Protein AF-A0A3M6TW86-F1 (afdb_monomer_lite)

pLDDT: mean 72.25, std 14.58, range [36.34, 87.75]

Foldseek 3Di:
DVLVVVLVVQCVVCPPPLQSNVVSCVVSVVVVCVVPDVDPDPDDDPQLVPLVVQLVVQCVVCPPPSNSNSLSVQLSVCSVVVPPDRPPSSPSD

Radius of gyration: 13.64 Å; chains: 1; bounding box: 33×24×33 Å

Organism: Pocillopora damicornis (NCBI:txid46731)

Secondary structure (DSSP, 8-state):
-HHHHHHHHHHHHHTT-HHHHHHHHHHHHHHHTTTT-S---S---TTTHHHHHHHHHHHHHHTT-HHHHHHHHHHHHHHHTT-S---GGGGG-

Sequence (93 aa):
TDCEQKFGECELDAGTDACKRLECMKNFGGCLKTDLSSEKSSTPPPKMSPCLDKTNTCFELAQEDCTKKLECTVCSKYCMNEDPNPPSYCTAF

Structure (mmCIF, N/CA/C/O backbone):
data_AF-A0A3M6TW86-F1
#
_entry.id   AF-A0A3M6TW86-F1
#
loop_
_atom_site.group_PDB
_atom_site.id
_atom_site.type_symbol
_atom_site.label_atom_id
_atom_site.label_alt_id
_atom_site.label_comp_id
_atom_site.label_asym_id
_atom_site.label_entity_id
_atom_site.label_seq_id
_atom_site.pdbx_PDB_ins_code
_atom_site.Cartn_x
_atom_site.Cartn_y
_atom_site.Cartn_z
_atom_site.occupancy
_atom_site.B_iso_or_equiv
_atom_site.auth_seq_id
_atom_site.auth_comp_id
_atom_site.auth_asym_id
_atom_site.auth_atom_id
_atom_site.pdbx_PDB_model_num
ATOM 1 N N . THR A 1 1 ? 8.157 -8.426 16.704 1.00 53.09 1 THR A N 1
ATOM 2 C CA . THR A 1 1 ? 6.969 -9.305 16.790 1.00 53.09 1 THR A CA 1
ATOM 3 C C . THR A 1 1 ? 5.646 -8.561 16.941 1.00 53.09 1 THR A C 1
ATOM 5 O O . THR A 1 1 ? 4.662 -9.080 16.453 1.00 53.09 1 THR A O 1
ATOM 8 N N . ASP A 1 2 ? 5.577 -7.356 17.526 1.00 72.88 2 ASP A N 1
ATOM 9 C CA . ASP A 1 2 ? 4.302 -6.607 17.682 1.00 72.88 2 ASP A CA 1
ATOM 10 C C . ASP A 1 2 ? 3.808 -5.917 16.386 1.00 72.88 2 ASP A C 1
ATOM 12 O O . ASP A 1 2 ? 2.619 -5.688 16.193 1.00 72.88 2 ASP A O 1
ATOM 16 N N . CYS A 1 3 ? 4.722 -5.616 15.463 1.00 72.69 3 CYS A N 1
ATOM 17 C CA . CYS A 1 3 ? 4.435 -4.773 14.307 1.00 72.69 3 CYS A CA 1
ATOM 18 C C . CYS A 1 3 ? 3.572 -5.428 13.224 1.00 72.69 3 CYS A C 1
ATOM 20 O O . CYS A 1 3 ? 2.596 -4.848 12.760 1.00 72.69 3 CYS A O 1
ATOM 22 N N . GLU A 1 4 ? 3.949 -6.639 12.816 1.00 75.69 4 GLU A N 1
ATOM 23 C CA . GLU A 1 4 ? 3.243 -7.402 11.784 1.00 75.69 4 GLU A CA 1
ATOM 24 C C . GLU A 1 4 ? 1.843 -7.785 12.258 1.00 75.69 4 GLU A C 1
ATOM 26 O O . GLU A 1 4 ? 0.892 -7.735 11.484 1.00 75.69 4 GLU A O 1
ATOM 31 N N . GLN A 1 5 ? 1.711 -8.093 13.551 1.00 81.69 5 GLN A N 1
ATOM 32 C CA . GLN A 1 5 ? 0.427 -8.382 14.172 1.00 81.69 5 GLN A CA 1
ATOM 33 C C . GLN A 1 5 ? -0.483 -7.149 14.149 1.00 81.69 5 GLN A C 1
ATOM 35 O O . GLN A 1 5 ? -1.582 -7.228 13.609 1.00 81.69 5 GLN A O 1
ATOM 40 N N . LYS A 1 6 ? -0.003 -5.992 14.624 1.00 82.19 6 LYS A N 1
ATOM 41 C CA . LYS A 1 6 ? -0.795 -4.753 14.600 1.00 82.19 6 LYS A CA 1
ATOM 42 C C . LYS A 1 6 ? -1.105 -4.260 13.194 1.00 82.19 6 LYS A C 1
ATOM 44 O O . LYS A 1 6 ? -2.176 -3.704 12.967 1.00 82.19 6 LYS A O 1
ATOM 49 N N . PHE A 1 7 ? -0.196 -4.472 12.244 1.00 83.06 7 PHE A N 1
ATOM 50 C CA . PHE A 1 7 ? -0.468 -4.200 10.839 1.00 83.06 7 PHE A CA 1
ATOM 51 C C . PHE A 1 7 ? -1.591 -5.098 10.315 1.00 83.06 7 PHE A C 1
ATOM 53 O O . PHE A 1 7 ? -2.536 -4.588 9.722 1.00 83.06 7 PHE A O 1
ATOM 60 N N . GLY A 1 8 ? -1.532 -6.402 10.602 1.00 81.62 8 GLY A N 1
ATOM 61 C CA . GLY A 1 8 ? -2.588 -7.349 10.253 1.00 81.62 8 GLY A CA 1
ATOM 62 C C . GLY A 1 8 ? -3.938 -6.982 10.874 1.00 81.62 8 GLY A C 1
ATOM 63 O O . GLY A 1 8 ? -4.943 -6.985 10.173 1.00 81.62 8 GLY A O 1
ATOM 64 N N . GLU A 1 9 ? -3.967 -6.596 12.152 1.00 86.81 9 GLU A N 1
ATOM 65 C CA . GLU A 1 9 ? -5.178 -6.108 12.830 1.00 86.81 9 GLU A CA 1
ATOM 66 C C . GLU A 1 9 ? -5.719 -4.826 12.186 1.00 86.81 9 GLU A C 1
ATOM 68 O O . GLU A 1 9 ? -6.922 -4.703 11.965 1.00 86.81 9 GLU A O 1
ATOM 73 N N . CYS A 1 10 ? -4.837 -3.891 11.830 1.00 85.44 10 CYS A N 1
ATOM 74 C CA . CYS A 1 10 ? -5.215 -2.644 11.174 1.00 85.44 10 CYS A CA 1
ATOM 75 C C . CYS A 1 10 ? -5.777 -2.886 9.767 1.00 85.44 10 CYS A C 1
ATOM 77 O O . CYS A 1 10 ? -6.806 -2.320 9.412 1.00 85.44 10 CYS A O 1
ATOM 79 N N . GLU A 1 11 ? -5.150 -3.755 8.968 1.00 83.31 11 GLU A N 1
ATOM 80 C CA . GLU A 1 11 ? -5.690 -4.144 7.662 1.00 83.31 11 GLU A CA 1
ATOM 81 C C . GLU A 1 11 ? -7.047 -4.844 7.786 1.00 83.31 11 GLU A C 1
ATOM 83 O O . GLU A 1 11 ? -7.922 -4.637 6.942 1.00 83.31 11 GLU A O 1
ATOM 88 N N . LEU A 1 12 ? -7.231 -5.650 8.835 1.00 86.19 12 LEU A N 1
ATOM 89 C CA . LEU A 1 12 ? -8.482 -6.354 9.094 1.00 86.19 12 LEU A CA 1
ATOM 90 C C . LEU A 1 12 ? -9.609 -5.383 9.485 1.00 86.19 12 LEU A C 1
ATOM 92 O O . LEU A 1 12 ? -10.716 -5.520 8.969 1.00 86.19 12 LEU A O 1
ATOM 96 N N . ASP A 1 13 ? -9.326 -4.385 10.332 1.00 87.75 13 ASP A N 1
ATOM 97 C CA . ASP A 1 13 ? -10.271 -3.307 10.681 1.00 87.75 13 ASP A CA 1
ATOM 98 C C . ASP A 1 13 ? -10.592 -2.410 9.479 1.00 87.75 13 ASP A C 1
ATOM 100 O O . ASP A 1 13 ? -11.742 -2.026 9.248 1.00 87.75 13 ASP A O 1
ATOM 104 N N . ALA A 1 14 ? -9.572 -2.100 8.677 1.00 86.62 14 ALA A N 1
ATOM 105 C CA . ALA A 1 14 ? -9.722 -1.293 7.479 1.00 86.62 14 ALA A CA 1
ATOM 106 C C . ALA A 1 14 ? -10.604 -1.981 6.425 1.00 86.62 14 ALA A C 1
ATOM 108 O O . ALA A 1 14 ? -11.350 -1.312 5.708 1.00 86.62 14 ALA A O 1
ATOM 109 N N . GLY A 1 15 ? -10.542 -3.313 6.326 1.00 85.56 15 GLY A N 1
ATOM 110 C CA . GLY A 1 15 ? -11.360 -4.098 5.409 1.00 85.56 15 GLY A CA 1
ATOM 111 C C . GLY A 1 15 ? -11.156 -3.680 3.948 1.00 85.56 15 GLY A C 1
ATOM 112 O O . GLY A 1 15 ? -10.078 -3.856 3.372 1.00 85.56 15 GLY A O 1
ATOM 113 N N . THR A 1 16 ? -12.205 -3.142 3.322 1.00 80.69 16 THR A N 1
ATOM 114 C CA . THR A 1 16 ? -12.176 -2.649 1.931 1.00 80.69 16 THR A CA 1
ATOM 115 C C . THR A 1 16 ? -11.903 -1.148 1.817 1.00 80.69 16 THR A C 1
ATOM 117 O O . THR A 1 16 ? -11.898 -0.621 0.708 1.00 80.69 16 THR A O 1
ATOM 120 N N . ASP A 1 17 ? -11.693 -0.444 2.931 1.00 87.00 17 ASP A N 1
ATOM 121 C CA . ASP A 1 17 ? -11.421 0.992 2.929 1.00 87.00 17 ASP A CA 1
ATOM 122 C C . ASP A 1 17 ? -9.949 1.271 2.594 1.00 87.00 17 ASP A C 1
ATOM 124 O O . ASP A 1 17 ? -9.035 1.007 3.381 1.00 87.00 17 ASP A O 1
ATOM 128 N N . ALA A 1 18 ? -9.706 1.809 1.399 1.00 82.25 18 ALA A N 1
ATOM 129 C CA . ALA A 1 18 ? -8.353 2.072 0.926 1.00 82.25 18 ALA A CA 1
ATOM 130 C C . ALA A 1 18 ? -7.628 3.159 1.738 1.00 82.25 18 ALA A C 1
ATOM 132 O O . ALA A 1 18 ? -6.408 3.081 1.893 1.00 82.25 18 ALA A O 1
ATOM 133 N N . CYS A 1 19 ? -8.347 4.151 2.279 1.00 82.75 19 CYS A N 1
ATOM 134 C CA . CYS A 1 19 ? -7.746 5.210 3.093 1.00 82.75 19 CYS A CA 1
ATOM 135 C C . CYS A 1 19 ? -7.219 4.657 4.412 1.00 82.75 19 CYS A C 1
ATOM 137 O O . CYS A 1 19 ? -6.059 4.888 4.750 1.00 82.75 19 CYS A O 1
ATOM 139 N N . LYS A 1 20 ? -8.023 3.855 5.110 1.00 85.62 20 LYS A N 1
ATOM 140 C CA . LYS A 1 20 ? -7.606 3.186 6.340 1.00 85.62 20 LYS A CA 1
ATOM 141 C C . LYS A 1 20 ? -6.443 2.234 6.090 1.00 85.62 20 LYS A C 1
ATOM 143 O O . LYS A 1 20 ? -5.471 2.275 6.835 1.00 85.62 20 LYS A O 1
ATOM 148 N N . ARG A 1 21 ? -6.467 1.436 5.012 1.00 83.12 21 ARG A N 1
ATOM 149 C CA . ARG A 1 21 ? -5.334 0.548 4.671 1.00 83.12 21 ARG A CA 1
ATOM 150 C C . ARG A 1 21 ? -4.053 1.329 4.386 1.00 83.12 21 ARG A C 1
ATOM 152 O O . ARG A 1 21 ? -2.973 0.906 4.798 1.00 83.12 21 ARG A O 1
ATOM 159 N N . LEU A 1 22 ? -4.158 2.482 3.728 1.00 81.50 22 LEU A N 1
ATOM 160 C CA . LEU A 1 22 ? -3.019 3.366 3.501 1.00 81.50 22 LEU A CA 1
ATOM 161 C C . LEU A 1 22 ? -2.490 3.959 4.817 1.00 81.50 22 LEU A C 1
ATOM 163 O O . LEU A 1 22 ? -1.276 4.033 5.005 1.00 81.50 22 LEU A O 1
ATOM 167 N N . GLU A 1 23 ? -3.372 4.353 5.739 1.00 82.75 23 GLU A N 1
ATOM 168 C CA . GLU A 1 23 ? -2.974 4.789 7.082 1.00 82.75 23 GLU A CA 1
ATOM 169 C C . GLU A 1 23 ? -2.286 3.671 7.865 1.00 82.75 23 GLU A C 1
ATOM 171 O O . GLU A 1 23 ? -1.233 3.913 8.455 1.00 82.75 23 GLU A O 1
ATOM 176 N N . CYS A 1 24 ? -2.795 2.437 7.797 1.00 83.44 24 CYS A N 1
ATOM 177 C CA . CYS A 1 24 ? -2.123 1.264 8.350 1.00 83.44 24 CYS A CA 1
ATOM 178 C C . CYS A 1 24 ? -0.711 1.126 7.764 1.00 83.44 24 CYS A C 1
ATOM 180 O O . CYS A 1 24 ? 0.269 1.044 8.503 1.00 83.44 24 CYS A O 1
ATOM 182 N N . MET A 1 25 ? -0.563 1.184 6.437 1.00 76.75 25 MET A N 1
ATOM 183 C CA . MET A 1 25 ? 0.756 1.112 5.800 1.00 76.75 25 MET A CA 1
ATOM 184 C C . MET A 1 25 ? 1.676 2.271 6.179 1.00 76.75 25 MET A C 1
ATOM 186 O O . MET A 1 25 ? 2.880 2.071 6.250 1.00 76.75 25 MET A O 1
ATOM 190 N N . LYS A 1 26 ? 1.166 3.477 6.436 1.00 75.31 26 LYS A N 1
ATOM 191 C CA . LYS A 1 26 ? 1.998 4.599 6.897 1.00 75.31 26 LYS A CA 1
ATOM 192 C C . LYS A 1 26 ? 2.428 4.437 8.352 1.00 75.31 26 LYS A C 1
ATOM 194 O O . LYS A 1 26 ? 3.616 4.563 8.645 1.00 75.31 26 LYS A O 1
ATOM 199 N N . ASN A 1 27 ? 1.482 4.130 9.237 1.00 77.25 27 ASN A N 1
ATOM 200 C CA . ASN A 1 27 ? 1.728 3.979 10.671 1.00 77.25 27 ASN A CA 1
ATOM 201 C C . ASN A 1 27 ? 2.644 2.791 10.967 1.00 77.25 27 ASN A C 1
ATOM 203 O O . ASN A 1 27 ? 3.539 2.890 11.804 1.00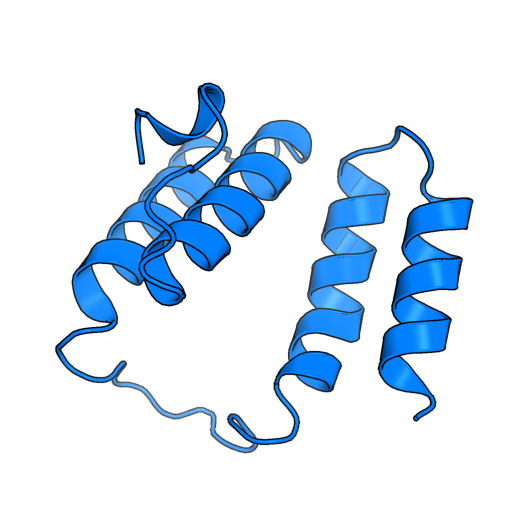 77.25 27 ASN A O 1
ATOM 207 N N . PHE A 1 28 ? 2.468 1.686 10.242 1.00 72.56 28 PHE A N 1
ATOM 208 C CA . PHE A 1 28 ? 3.253 0.469 10.435 1.00 72.56 28 PHE A CA 1
ATOM 209 C C . PHE A 1 28 ? 4.374 0.296 9.405 1.00 72.56 28 PHE A C 1
ATOM 211 O O . PHE A 1 28 ? 5.276 -0.509 9.619 1.00 72.56 28 PHE A O 1
ATOM 218 N N . GLY A 1 29 ? 4.403 1.076 8.324 1.00 63.56 29 GLY A N 1
ATOM 219 C CA . GLY A 1 29 ? 5.458 1.008 7.307 1.00 63.56 29 GLY A CA 1
ATOM 220 C C . GLY A 1 29 ? 6.828 1.393 7.847 1.00 63.56 29 GLY A C 1
ATOM 221 O O . GLY A 1 29 ? 7.821 0.778 7.474 1.00 63.56 29 GLY A O 1
ATOM 222 N N . GLY A 1 30 ? 6.890 2.347 8.784 1.00 60.25 30 GLY A N 1
ATOM 223 C CA . GLY A 1 30 ? 8.118 2.650 9.533 1.00 60.25 30 GLY A CA 1
ATOM 224 C C . GLY A 1 30 ? 8.549 1.508 10.458 1.00 60.25 30 GLY A C 1
ATOM 225 O O . GLY A 1 30 ? 9.735 1.274 10.669 1.00 60.25 30 GLY A O 1
ATOM 226 N N . CYS A 1 31 ? 7.579 0.749 10.948 1.00 61.47 31 CYS A N 1
ATOM 227 C CA . CYS A 1 31 ? 7.766 -0.336 11.894 1.00 61.47 31 CYS A CA 1
ATOM 228 C C . CYS A 1 31 ? 8.191 -1.654 11.193 1.00 61.47 31 CYS A C 1
ATOM 230 O O . CYS A 1 31 ? 9.051 -2.368 11.699 1.00 61.47 31 CYS A O 1
ATOM 232 N N . LEU A 1 32 ? 7.745 -1.892 9.951 1.00 54.69 32 LEU A N 1
ATOM 233 C CA . LEU A 1 32 ? 8.335 -2.875 9.022 1.00 54.69 32 LEU A CA 1
ATOM 234 C C . LEU A 1 32 ? 9.712 -2.429 8.483 1.00 54.69 32 LEU A C 1
ATOM 236 O O . LEU A 1 32 ? 10.531 -3.258 8.100 1.00 54.69 32 LEU A O 1
ATOM 240 N N . LYS A 1 33 ? 9.986 -1.117 8.474 1.00 52.09 33 LYS A N 1
ATOM 241 C CA . LYS A 1 33 ? 11.291 -0.504 8.157 1.00 52.09 33 LYS A CA 1
ATOM 242 C C . LYS A 1 33 ? 12.188 -0.285 9.380 1.00 52.09 33 LYS A C 1
ATOM 244 O O . LYS A 1 33 ? 13.186 0.425 9.264 1.00 52.09 33 LYS A O 1
ATOM 249 N N . THR A 1 34 ? 11.892 -0.870 10.542 1.00 43.91 34 THR A N 1
ATOM 250 C CA . THR A 1 34 ? 12.727 -0.695 11.752 1.00 43.91 34 THR A CA 1
ATOM 251 C C . THR A 1 34 ? 14.042 -1.499 11.713 1.00 43.91 34 THR A C 1
ATOM 253 O O . THR A 1 34 ? 14.737 -1.592 12.712 1.00 43.91 34 THR A O 1
ATOM 256 N N . ASP A 1 35 ? 14.457 -1.960 10.529 1.00 42.56 35 ASP A N 1
ATOM 257 C CA . ASP A 1 35 ? 15.858 -2.290 10.220 1.00 42.56 35 ASP A CA 1
ATOM 258 C C . ASP A 1 35 ? 16.528 -1.299 9.237 1.00 42.56 35 ASP A C 1
ATOM 260 O O . ASP A 1 35 ? 17.695 -1.459 8.896 1.00 42.56 35 ASP A O 1
ATOM 264 N N . LEU A 1 36 ? 15.831 -0.250 8.762 1.00 45.44 36 LEU A N 1
ATOM 265 C CA . LEU A 1 36 ? 16.327 0.601 7.667 1.00 45.44 36 LEU A CA 1
ATOM 266 C C . LEU A 1 36 ? 16.117 2.120 7.758 1.00 45.44 36 LEU A C 1
ATOM 268 O O . LEU A 1 36 ? 16.588 2.807 6.856 1.00 45.44 36 LEU A O 1
ATO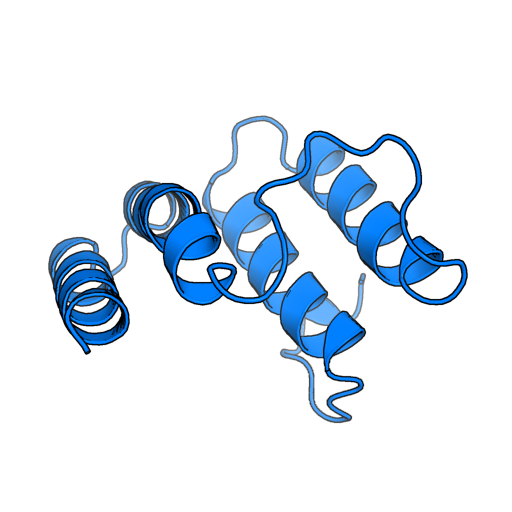M 272 N N . SER A 1 37 ? 15.469 2.713 8.766 1.00 36.91 37 SER A N 1
ATOM 273 C CA . SER A 1 37 ? 15.459 4.191 8.869 1.00 36.91 37 SER A CA 1
ATOM 274 C C . SER A 1 37 ? 15.141 4.717 10.266 1.00 36.91 37 SER A C 1
ATOM 276 O O . SER A 1 37 ? 14.087 5.297 10.510 1.00 36.91 37 SER A O 1
ATOM 278 N N . SER A 1 38 ? 16.137 4.649 11.145 1.00 36.34 38 SER A N 1
ATOM 279 C CA . SER A 1 38 ? 16.444 5.795 12.005 1.00 36.34 38 SER A CA 1
ATOM 280 C C . SER A 1 38 ? 17.339 6.755 11.216 1.00 36.34 38 SER A C 1
ATOM 282 O O . SER A 1 38 ? 18.454 7.051 11.614 1.00 36.34 38 SER A O 1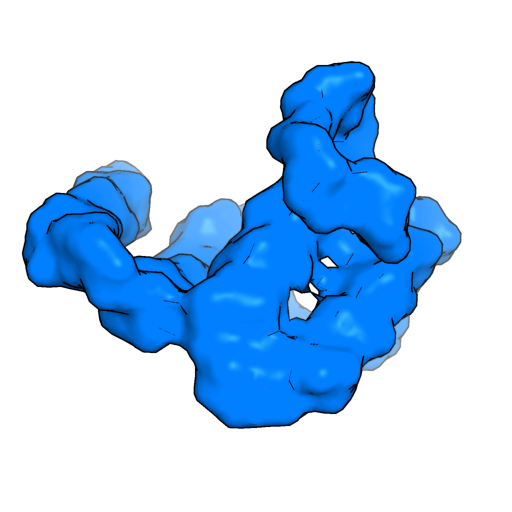
ATOM 284 N N . GLU A 1 39 ? 16.917 7.177 10.023 1.00 41.72 39 GLU A N 1
ATOM 285 C CA . GLU A 1 39 ? 17.682 8.167 9.277 1.00 41.72 39 GLU A CA 1
ATOM 286 C C . GLU A 1 39 ? 16.778 8.981 8.360 1.00 41.72 39 GLU A C 1
ATOM 288 O O . GLU A 1 39 ? 16.334 8.582 7.287 1.00 41.72 39 GLU A O 1
ATOM 293 N N . LYS A 1 40 ? 16.536 10.196 8.828 1.00 46.72 40 LYS A N 1
ATOM 294 C CA . LYS A 1 40 ? 16.310 11.380 8.018 1.00 46.72 40 LYS A CA 1
ATOM 295 C C . LYS A 1 40 ? 17.547 11.587 7.123 1.00 46.72 40 LYS A C 1
ATOM 297 O O . LYS A 1 40 ? 18.341 12.477 7.395 1.00 46.72 40 LYS A O 1
ATOM 302 N N . SER A 1 41 ? 17.747 10.743 6.110 1.00 39.72 41 SER A N 1
ATOM 303 C CA . SER A 1 41 ? 18.879 10.843 5.182 1.00 39.72 41 SER A CA 1
ATOM 304 C C . SER A 1 41 ? 18.370 11.140 3.779 1.00 39.72 41 SER A C 1
ATOM 306 O O . SER A 1 41 ? 17.823 10.293 3.072 1.00 39.72 41 SER A O 1
ATOM 308 N N . SER A 1 42 ? 18.532 12.404 3.397 1.00 48.00 42 SER A N 1
ATOM 309 C CA . SER A 1 42 ? 18.554 12.853 2.015 1.00 48.00 42 SER A CA 1
ATOM 310 C C . SER A 1 42 ? 19.615 12.050 1.263 1.00 48.00 42 SER A C 1
ATOM 312 O O . SER A 1 42 ? 20.790 12.365 1.397 1.00 48.00 42 SER A O 1
ATOM 314 N N . THR A 1 43 ? 19.212 10.994 0.550 1.00 41.31 43 THR A N 1
ATOM 315 C CA . THR A 1 43 ? 19.771 10.430 -0.704 1.00 41.31 43 THR A CA 1
ATOM 316 C C . THR A 1 43 ? 19.378 8.943 -0.774 1.00 41.31 43 THR A C 1
ATOM 318 O O . THR A 1 43 ? 19.974 8.130 -0.067 1.00 41.31 43 THR A O 1
ATOM 321 N N . PRO A 1 44 ? 18.383 8.538 -1.589 1.00 47.34 44 PRO A N 1
ATOM 322 C CA . PRO A 1 44 ? 18.100 7.119 -1.799 1.00 47.34 44 PRO A CA 1
ATOM 323 C C . PRO A 1 44 ? 19.285 6.432 -2.512 1.00 47.34 44 PRO A C 1
ATOM 325 O O . PRO A 1 44 ? 19.928 7.057 -3.360 1.00 47.34 44 PRO A O 1
ATOM 328 N N . PRO A 1 45 ? 19.590 5.154 -2.211 1.00 45.81 45 PRO A N 1
ATOM 329 C CA . PRO A 1 45 ? 20.649 4.424 -2.901 1.00 45.81 45 PRO A CA 1
ATOM 330 C C . PRO A 1 45 ? 20.349 4.318 -4.412 1.00 45.81 45 PRO A C 1
ATOM 332 O O . PRO A 1 45 ? 19.187 4.203 -4.807 1.00 45.81 45 PRO A O 1
ATOM 335 N N . PRO A 1 46 ? 21.376 4.314 -5.283 1.00 50.44 46 PRO A N 1
ATOM 336 C CA . PRO A 1 46 ? 21.246 4.619 -6.718 1.00 50.44 46 PRO A CA 1
ATOM 337 C C . PRO A 1 46 ? 20.396 3.635 -7.544 1.00 50.44 46 PRO A C 1
ATOM 339 O O . PRO A 1 46 ? 20.009 3.954 -8.663 1.00 50.44 46 PRO A O 1
ATOM 342 N N . LYS A 1 47 ? 20.086 2.444 -7.014 1.00 45.38 47 LYS A N 1
ATOM 343 C CA . LYS A 1 47 ? 19.195 1.451 -7.651 1.00 45.38 47 LYS A CA 1
ATOM 344 C C . LYS A 1 47 ? 17.752 1.495 -7.143 1.00 45.38 47 LYS A C 1
ATOM 346 O O . LYS A 1 47 ? 16.868 0.940 -7.778 1.00 45.38 47 LYS A O 1
ATOM 351 N N . MET A 1 48 ? 17.510 2.179 -6.026 1.00 53.91 48 MET A N 1
ATOM 352 C CA . MET A 1 48 ? 16.171 2.433 -5.488 1.00 53.91 48 MET A CA 1
ATOM 353 C C . MET A 1 48 ? 15.481 3.568 -6.251 1.00 53.91 48 MET A C 1
ATOM 355 O O . MET A 1 48 ? 14.257 3.632 -6.278 1.00 53.91 48 MET A O 1
ATOM 359 N N . SER A 1 49 ? 16.271 4.429 -6.900 1.00 61.66 49 SER A N 1
ATOM 360 C CA . SER A 1 49 ? 15.828 5.621 -7.617 1.00 61.66 49 SER A CA 1
ATOM 361 C C . SER A 1 49 ? 14.660 5.410 -8.591 1.00 61.66 49 SER A C 1
ATOM 363 O O . SER A 1 49 ? 13.702 6.155 -8.447 1.00 61.66 49 SER A O 1
ATOM 365 N N . PRO A 1 50 ? 14.635 4.430 -9.522 1.00 72.31 50 PRO A N 1
ATOM 366 C CA . PRO A 1 50 ? 13.551 4.347 -10.508 1.00 72.31 50 PRO A CA 1
ATOM 367 C C . PRO A 1 50 ? 12.210 3.923 -9.895 1.00 72.31 50 PRO A C 1
ATOM 369 O O . PRO A 1 50 ? 11.181 4.514 -10.210 1.00 72.31 50 PRO A O 1
ATOM 372 N N . CYS A 1 51 ? 12.206 2.945 -8.985 1.00 76.31 51 CYS A N 1
ATOM 373 C CA . CYS A 1 51 ? 10.988 2.536 -8.286 1.00 76.31 51 CYS A CA 1
ATOM 374 C C . CYS A 1 51 ? 10.485 3.649 -7.366 1.00 76.31 51 CYS A C 1
ATOM 376 O O . CYS A 1 51 ? 9.285 3.908 -7.321 1.00 76.31 51 CYS A O 1
ATOM 378 N N . LEU A 1 52 ? 11.386 4.328 -6.644 1.00 74.44 52 LEU A N 1
ATOM 379 C CA . LEU A 1 52 ? 11.019 5.446 -5.773 1.00 74.44 52 LEU A CA 1
ATOM 380 C C . LEU A 1 52 ? 10.462 6.623 -6.582 1.00 74.44 52 LEU A C 1
ATOM 382 O O . LEU A 1 52 ? 9.487 7.230 -6.155 1.00 74.44 52 LEU A O 1
ATOM 386 N N . ASP A 1 53 ? 11.051 6.931 -7.736 1.00 79.56 53 ASP A N 1
ATOM 387 C CA . ASP A 1 53 ? 10.607 8.003 -8.633 1.00 79.56 53 ASP A CA 1
ATOM 388 C C . ASP A 1 53 ? 9.205 7.708 -9.178 1.00 79.56 53 ASP A C 1
ATOM 390 O O . ASP A 1 53 ? 8.283 8.484 -8.945 1.00 79.56 53 ASP A O 1
ATOM 394 N N . LYS A 1 54 ? 8.993 6.498 -9.719 1.00 82.00 54 LYS A N 1
ATOM 395 C CA . LYS A 1 54 ? 7.669 6.000 -10.130 1.00 82.00 54 LYS A CA 1
ATOM 396 C C . LYS A 1 54 ? 6.658 6.029 -8.984 1.00 82.00 54 LYS A C 1
ATOM 398 O O . LYS A 1 54 ? 5.511 6.419 -9.190 1.00 82.00 54 LYS A O 1
ATOM 403 N N . THR A 1 55 ? 7.085 5.696 -7.763 1.00 82.12 55 THR A N 1
ATOM 404 C CA . THR A 1 55 ? 6.233 5.805 -6.566 1.00 82.12 55 THR A CA 1
ATOM 405 C C . THR A 1 55 ? 5.833 7.246 -6.306 1.00 82.12 55 THR A C 1
ATOM 407 O O . THR A 1 55 ? 4.651 7.511 -6.120 1.00 82.12 55 THR A O 1
ATOM 410 N N . ASN A 1 56 ? 6.790 8.176 -6.302 1.00 80.88 56 ASN A N 1
ATOM 411 C CA . ASN A 1 56 ? 6.515 9.588 -6.057 1.00 80.88 56 ASN A CA 1
ATOM 412 C C . ASN A 1 56 ? 5.597 10.158 -7.136 1.00 80.88 56 ASN A C 1
ATOM 414 O O . ASN A 1 56 ? 4.557 10.705 -6.788 1.00 80.88 56 ASN A O 1
ATOM 418 N N . THR A 1 57 ? 5.886 9.924 -8.419 1.00 83.50 57 THR A N 1
ATOM 419 C CA . THR A 1 57 ? 5.007 10.338 -9.521 1.00 83.50 57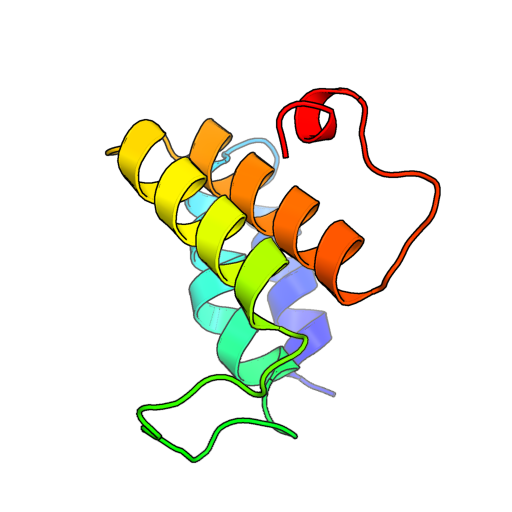 THR A CA 1
ATOM 420 C C . THR A 1 57 ? 3.607 9.749 -9.372 1.00 83.50 57 THR A C 1
ATOM 422 O O . THR A 1 57 ? 2.616 10.454 -9.539 1.00 83.50 57 THR A O 1
ATOM 425 N N . CYS A 1 58 ? 3.494 8.470 -9.014 1.00 83.12 58 CYS A N 1
ATOM 426 C CA . CYS A 1 58 ? 2.204 7.823 -8.804 1.00 83.12 58 CYS A CA 1
ATOM 427 C C . CYS A 1 58 ? 1.435 8.466 -7.635 1.00 83.12 58 CYS A C 1
ATOM 429 O O . CYS A 1 58 ? 0.247 8.748 -7.768 1.00 83.12 58 CYS A O 1
ATOM 431 N N . PHE A 1 59 ? 2.106 8.781 -6.523 1.00 82.44 59 PHE A N 1
ATOM 432 C CA . PHE A 1 59 ? 1.512 9.498 -5.390 1.00 82.44 59 PHE A CA 1
ATOM 433 C C . PHE A 1 59 ? 1.097 10.931 -5.747 1.00 82.44 59 PHE A C 1
ATOM 435 O O . PHE A 1 59 ? 0.034 11.376 -5.311 1.00 82.44 59 PHE A O 1
ATOM 442 N N . GLU A 1 60 ? 1.901 11.639 -6.540 1.00 82.81 60 GLU A N 1
ATOM 443 C CA . GLU A 1 60 ? 1.571 12.973 -7.043 1.00 82.81 60 GLU A CA 1
ATOM 444 C C . GLU A 1 60 ? 0.355 12.927 -7.971 1.00 82.81 60 GLU A C 1
ATOM 446 O O . GLU A 1 60 ? -0.557 13.731 -7.815 1.00 82.81 60 GLU A O 1
ATOM 451 N N . LEU A 1 61 ? 0.269 11.956 -8.882 1.00 83.50 61 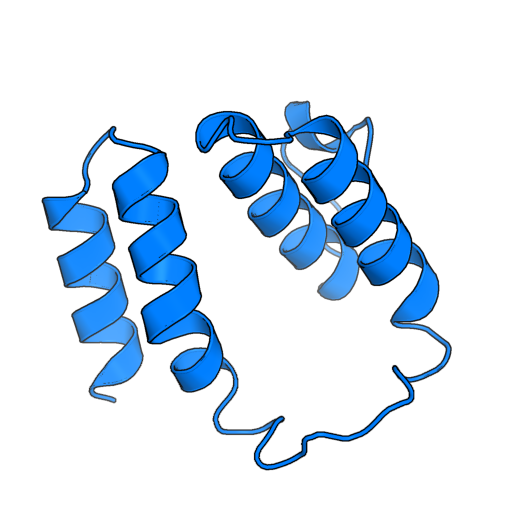LEU A N 1
ATOM 452 C CA . LEU A 1 61 ? -0.900 11.768 -9.749 1.00 83.50 61 LEU A CA 1
ATOM 453 C C . LEU A 1 61 ? -2.142 11.312 -8.976 1.00 83.50 61 LEU A C 1
ATOM 455 O O . LEU A 1 61 ? -3.265 11.650 -9.350 1.00 83.50 61 LEU A O 1
ATOM 459 N N . ALA A 1 62 ? -1.952 10.536 -7.909 1.00 82.31 62 ALA A N 1
ATOM 460 C CA . ALA A 1 62 ? -3.029 10.081 -7.042 1.00 82.31 62 ALA A CA 1
ATOM 461 C C . ALA A 1 62 ? -3.651 11.228 -6.230 1.00 82.31 62 ALA A C 1
ATOM 463 O O . ALA A 1 62 ? -4.816 11.130 -5.860 1.00 82.31 62 ALA A O 1
ATOM 464 N N . GLN A 1 63 ? -2.921 12.321 -5.975 1.00 82.62 63 GLN A N 1
ATOM 465 C CA . GLN A 1 63 ? -3.402 13.490 -5.224 1.00 82.62 63 GLN A CA 1
ATOM 466 C C . GLN A 1 63 ? -3.977 13.114 -3.850 1.00 82.62 63 GLN A C 1
ATOM 468 O O . GLN A 1 63 ? -3.204 12.816 -2.947 1.00 82.62 63 GLN A O 1
ATOM 473 N N . GLU A 1 64 ? -5.295 13.118 -3.650 1.00 79.94 64 GLU A N 1
ATOM 474 C CA . GLU A 1 64 ? -5.969 12.718 -2.401 1.00 79.94 64 GLU A CA 1
ATOM 475 C C . GLU A 1 64 ? -6.646 11.341 -2.503 1.00 79.94 64 GLU A C 1
ATOM 477 O O . GLU A 1 64 ? -7.185 10.842 -1.519 1.00 79.94 64 GLU A O 1
ATOM 482 N N . ASP A 1 65 ? -6.560 10.683 -3.663 1.00 85.31 65 ASP A N 1
ATOM 483 C CA . ASP A 1 65 ? -7.158 9.375 -3.909 1.00 85.31 65 ASP A CA 1
ATOM 484 C C . ASP A 1 65 ? -6.382 8.271 -3.179 1.00 85.31 65 ASP A C 1
ATOM 486 O O . ASP A 1 65 ? -5.275 7.866 -3.555 1.00 85.31 65 ASP A O 1
ATOM 490 N N . CYS A 1 66 ? -6.963 7.797 -2.080 1.00 83.00 66 CYS A N 1
ATOM 491 C CA . CYS A 1 66 ? -6.358 6.765 -1.250 1.00 83.00 66 CYS A CA 1
ATOM 492 C C . CYS A 1 66 ? -6.189 5.433 -1.981 1.00 83.00 66 CYS A C 1
ATOM 494 O O . CYS A 1 66 ? -5.207 4.740 -1.730 1.00 83.00 66 CYS A O 1
ATOM 496 N N . THR A 1 67 ? -7.120 5.078 -2.870 1.00 85.19 67 THR A N 1
ATOM 497 C CA . THR A 1 67 ? -7.070 3.829 -3.640 1.00 85.19 67 THR A CA 1
ATOM 498 C C . THR A 1 67 ? -5.848 3.826 -4.535 1.00 85.19 67 THR A C 1
ATOM 500 O O . THR A 1 67 ? -5.023 2.921 -4.435 1.00 85.19 67 THR A O 1
ATOM 503 N N . LYS A 1 68 ? -5.645 4.899 -5.302 1.00 83.75 68 LYS A N 1
ATOM 504 C CA . LYS A 1 68 ? -4.453 5.045 -6.134 1.00 83.75 68 LYS A CA 1
ATOM 505 C C . LYS A 1 68 ? -3.180 5.077 -5.306 1.00 83.75 68 LYS A C 1
ATOM 507 O O . LYS A 1 68 ? -2.233 4.382 -5.645 1.00 83.75 68 LYS A O 1
ATOM 512 N N . LYS A 1 69 ? -3.135 5.813 -4.191 1.00 83.50 69 LYS A N 1
ATOM 513 C CA . LYS A 1 69 ? -1.955 5.805 -3.301 1.00 83.50 69 LYS A CA 1
ATOM 514 C C . LYS A 1 69 ? -1.639 4.411 -2.759 1.00 83.50 69 LYS A C 1
ATOM 516 O O . LYS A 1 69 ? -0.464 4.055 -2.627 1.00 83.50 69 LYS A O 1
ATOM 521 N N . LEU A 1 70 ? -2.666 3.626 -2.441 1.00 83.56 70 LEU A N 1
ATOM 522 C CA . LEU A 1 70 ? -2.514 2.246 -2.000 1.00 83.56 70 LEU A CA 1
ATOM 523 C C . LEU A 1 70 ? -1.921 1.394 -3.126 1.00 83.56 70 LEU A C 1
ATOM 525 O O . LEU A 1 70 ? -0.909 0.735 -2.905 1.00 83.56 70 LEU A O 1
ATOM 529 N N . GLU A 1 71 ? -2.476 1.485 -4.337 1.00 85.56 71 GLU A N 1
ATOM 530 C CA . GLU A 1 71 ? -1.940 0.823 -5.531 1.00 85.56 71 GLU A CA 1
ATOM 531 C C . GLU A 1 71 ? -0.472 1.209 -5.762 1.00 85.56 71 GLU A C 1
ATOM 533 O O . GLU A 1 71 ? 0.378 0.326 -5.835 1.00 85.56 71 GLU A O 1
ATOM 538 N N . CYS A 1 72 ? -0.136 2.505 -5.750 1.00 83.50 72 CYS A N 1
ATOM 539 C CA . CYS A 1 72 ? 1.237 3.000 -5.876 1.00 83.50 72 CYS A CA 1
ATOM 540 C C . CYS A 1 72 ? 2.182 2.376 -4.840 1.00 83.50 72 CYS A C 1
ATOM 542 O O . CYS A 1 72 ? 3.315 2.023 -5.163 1.00 83.50 72 CYS A O 1
ATOM 544 N N . THR A 1 73 ? 1.730 2.241 -3.589 1.00 81.00 73 THR A N 1
ATOM 545 C CA . THR A 1 73 ? 2.525 1.653 -2.499 1.00 81.00 73 THR A CA 1
ATOM 546 C C . THR A 1 73 ? 2.771 0.169 -2.734 1.00 81.00 73 THR A C 1
ATOM 548 O O . THR A 1 73 ? 3.890 -0.315 -2.554 1.00 81.00 73 THR A O 1
ATOM 551 N N . VAL A 1 74 ? 1.738 -0.552 -3.174 1.00 82.06 74 VAL A N 1
ATOM 552 C CA . VAL A 1 74 ? 1.852 -1.966 -3.524 1.00 82.06 74 VAL A CA 1
ATOM 553 C C . VAL A 1 74 ? 2.832 -2.122 -4.686 1.00 82.06 74 VAL A C 1
ATOM 555 O O . VAL A 1 74 ? 3.834 -2.813 -4.533 1.00 82.06 74 VAL A O 1
ATOM 558 N N . CYS A 1 75 ? 2.630 -1.413 -5.797 1.00 83.50 75 CYS A N 1
ATOM 559 C CA . CYS A 1 75 ? 3.507 -1.472 -6.968 1.00 83.50 75 CYS A CA 1
ATOM 560 C C . CYS A 1 75 ? 4.961 -1.111 -6.644 1.00 83.50 75 CYS A C 1
ATOM 562 O O . CYS A 1 75 ? 5.880 -1.792 -7.095 1.00 83.50 75 CYS A O 1
ATOM 564 N N . SER A 1 76 ? 5.171 -0.104 -5.791 1.00 81.75 76 SER A N 1
ATOM 565 C CA . SER A 1 76 ? 6.486 0.261 -5.260 1.00 81.75 76 SER A CA 1
ATOM 566 C C . SER A 1 76 ? 7.169 -0.914 -4.570 1.00 81.75 76 SER A C 1
ATOM 568 O O . SER A 1 76 ? 8.331 -1.204 -4.847 1.00 81.75 76 SER A O 1
ATOM 570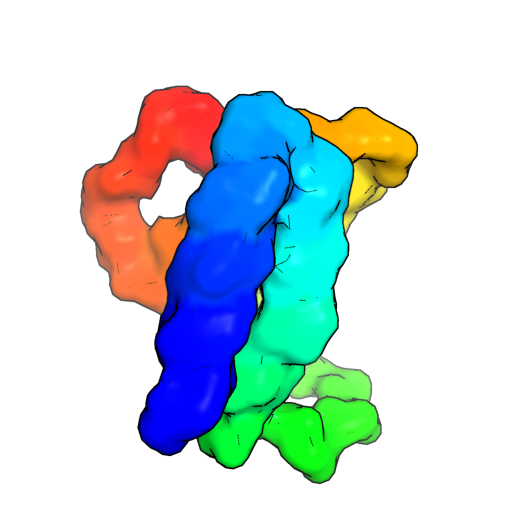 N N . LYS A 1 77 ? 6.437 -1.641 -3.716 1.00 78.00 77 LYS A N 1
ATOM 571 C CA . LYS A 1 77 ? 6.955 -2.823 -3.027 1.00 78.00 77 LYS A CA 1
ATOM 572 C C . LYS A 1 77 ? 7.344 -3.921 -4.017 1.00 78.00 77 LYS A C 1
ATOM 574 O O . LYS A 1 77 ? 8.432 -4.465 -3.872 1.00 78.00 77 LYS A O 1
ATOM 579 N N . TYR A 1 78 ? 6.517 -4.225 -5.018 1.00 79.69 78 TYR A N 1
ATOM 580 C CA . TYR A 1 78 ? 6.869 -5.217 -6.048 1.00 79.69 78 TYR A CA 1
ATOM 581 C C . TYR A 1 78 ? 8.109 -4.782 -6.842 1.00 79.69 78 TYR A C 1
ATOM 583 O O . TYR A 1 78 ? 9.041 -5.565 -6.994 1.00 79.69 78 TYR A O 1
ATOM 591 N N . CYS A 1 79 ? 8.172 -3.509 -7.245 1.00 79.19 79 CYS A N 1
ATOM 592 C CA . CYS A 1 79 ? 9.318 -2.930 -7.948 1.00 79.19 79 CYS A CA 1
ATOM 593 C C . CYS A 1 79 ? 10.609 -3.019 -7.113 1.00 79.19 79 CYS A C 1
ATOM 595 O O . CYS A 1 79 ? 11.645 -3.441 -7.615 1.00 79.19 79 CYS A O 1
ATOM 597 N N . MET A 1 80 ? 10.551 -2.679 -5.820 1.00 75.94 80 MET A N 1
ATOM 598 C CA . MET A 1 80 ? 11.705 -2.749 -4.912 1.00 75.94 80 MET A CA 1
ATOM 599 C C . MET A 1 80 ? 12.153 -4.175 -4.590 1.00 75.94 80 MET A C 1
ATOM 601 O O . MET A 1 80 ? 13.332 -4.381 -4.322 1.00 75.94 80 MET A O 1
ATOM 605 N N . ASN A 1 81 ? 11.227 -5.135 -4.572 1.00 74.31 81 ASN A N 1
ATOM 606 C CA . ASN A 1 81 ? 11.545 -6.545 -4.337 1.00 74.31 81 ASN A CA 1
ATOM 607 C C . ASN A 1 81 ? 11.910 -7.291 -5.631 1.00 74.31 81 ASN A C 1
ATOM 609 O O . ASN A 1 81 ? 12.129 -8.497 -5.570 1.00 74.31 81 ASN A O 1
ATOM 613 N N . GLU A 1 82 ? 11.966 -6.594 -6.776 1.00 70.12 82 GLU A N 1
ATOM 614 C CA . GLU A 1 82 ? 12.185 -7.181 -8.107 1.00 70.12 82 GLU A CA 1
ATOM 615 C C . GLU A 1 82 ? 11.251 -8.373 -8.381 1.00 70.12 82 GLU A C 1
ATOM 617 O O . GLU A 1 82 ? 11.621 -9.349 -9.034 1.00 70.12 82 GLU A O 1
ATOM 622 N N . ASP A 1 83 ? 10.027 -8.306 -7.851 1.00 71.88 83 ASP A N 1
ATOM 623 C CA . ASP A 1 83 ? 9.071 -9.393 -7.988 1.00 71.88 83 ASP A CA 1
ATOM 624 C C . ASP A 1 83 ? 8.569 -9.439 -9.444 1.00 71.88 83 ASP A C 1
ATOM 626 O O . ASP A 1 83 ? 8.068 -8.432 -9.959 1.00 71.88 83 ASP A O 1
ATOM 630 N N . PRO A 1 84 ? 8.713 -10.581 -10.142 1.00 69.19 84 PRO A N 1
ATOM 631 C CA . PRO A 1 84 ? 8.399 -10.678 -11.563 1.00 69.19 84 PRO A CA 1
ATOM 632 C C . PRO A 1 84 ? 6.893 -10.690 -11.857 1.00 69.19 84 PRO A C 1
ATOM 634 O O . PRO A 1 84 ? 6.516 -10.631 -13.027 1.00 69.19 84 PRO A O 1
ATOM 637 N N . ASN A 1 85 ? 6.029 -10.773 -10.837 1.00 75.38 85 ASN A N 1
ATOM 638 C CA . ASN A 1 85 ? 4.577 -10.852 -10.991 1.00 75.38 85 ASN A CA 1
ATOM 639 C C . ASN A 1 85 ? 3.866 -9.717 -10.241 1.00 75.38 85 ASN A C 1
ATOM 641 O O . ASN A 1 85 ? 3.092 -9.969 -9.310 1.00 75.38 85 ASN A O 1
ATOM 645 N N . PRO A 1 86 ? 4.078 -8.453 -10.644 1.00 75.38 86 PRO A N 1
ATOM 646 C CA . PRO A 1 86 ? 3.323 -7.360 -10.074 1.00 75.38 86 PRO A CA 1
ATOM 647 C C . PRO A 1 86 ? 1.833 -7.485 -10.451 1.00 75.38 86 PRO A C 1
ATOM 649 O O . PRO A 1 86 ? 1.488 -8.037 -11.502 1.00 75.38 86 PRO A O 1
ATOM 652 N N . PRO A 1 87 ? 0.925 -6.946 -9.624 1.00 76.56 87 PRO A N 1
ATOM 653 C CA . PRO A 1 87 ? -0.487 -6.844 -9.970 1.00 76.56 87 PRO A CA 1
ATOM 654 C C . PRO A 1 87 ? -0.692 -6.150 -11.323 1.00 76.56 87 PRO A C 1
ATOM 656 O O . PRO A 1 87 ? 0.059 -5.248 -11.684 1.00 76.56 87 PRO A O 1
ATOM 659 N N . SER A 1 88 ? -1.752 -6.490 -12.059 1.00 76.44 88 SER A N 1
ATOM 660 C CA . SER A 1 88 ? -2.018 -5.904 -13.386 1.00 76.44 88 SER A CA 1
ATOM 661 C C . SER A 1 88 ? -2.235 -4.383 -13.372 1.00 76.44 88 SER A C 1
ATOM 663 O O . SER A 1 88 ? -2.047 -3.721 -14.386 1.00 76.44 88 SER A O 1
ATOM 665 N N . TYR A 1 89 ? -2.618 -3.801 -12.233 1.00 75.50 89 TYR A N 1
ATOM 666 C CA . TYR A 1 89 ? -2.709 -2.345 -12.073 1.00 75.50 89 TYR A CA 1
ATOM 667 C C . TYR A 1 89 ? -1.335 -1.672 -11.898 1.00 75.50 89 TYR A C 1
ATOM 669 O O . TYR A 1 89 ? -1.203 -0.468 -12.089 1.00 75.50 89 TYR A O 1
ATOM 677 N N . CYS A 1 90 ? -0.288 -2.450 -11.613 1.00 73.69 90 CYS A N 1
ATOM 678 C CA . CYS A 1 90 ? 1.095 -1.991 -11.529 1.00 73.69 90 CYS A CA 1
ATOM 679 C C . CYS A 1 90 ? 1.820 -1.987 -12.874 1.00 73.69 90 CYS A C 1
ATOM 681 O O . CYS A 1 90 ? 2.995 -1.649 -12.926 1.00 73.69 90 CYS A O 1
ATOM 683 N N . THR A 1 91 ? 1.150 -2.332 -13.976 1.00 64.38 91 THR A N 1
ATOM 684 C CA . THR A 1 91 ? 1.750 -2.295 -15.320 1.00 64.38 91 THR A CA 1
ATOM 685 C C . THR A 1 91 ? 2.082 -0.869 -15.784 1.00 64.38 91 THR A C 1
ATOM 687 O O . THR A 1 91 ? 2.932 -0.693 -16.650 1.00 64.38 91 THR A O 1
ATOM 690 N N . ALA A 1 92 ? 1.435 0.151 -15.204 1.00 57.19 92 ALA A N 1
ATOM 691 C CA . ALA A 1 92 ? 1.775 1.565 -15.410 1.00 57.19 92 ALA A CA 1
ATOM 692 C C . ALA A 1 92 ? 2.905 2.063 -14.484 1.00 57.19 92 ALA A C 1
ATOM 694 O O . ALA A 1 92 ? 3.349 3.208 -14.609 1.00 57.19 92 ALA A O 1
ATOM 695 N N . PHE A 1 93 ? 3.332 1.212 -13.548 1.00 62.28 93 PHE A N 1
ATOM 696 C CA . PHE A 1 93 ? 4.467 1.438 -12.668 1.00 62.28 93 PHE A CA 1
ATOM 697 C C . PHE A 1 93 ? 5.767 0.982 -13.318 1.00 62.28 93 PHE A C 1
ATOM 699 O O . PHE A 1 93 ? 6.823 1.218 -12.710 1.00 62.28 93 PHE A O 1
#